Protein AF-A0A0B7ART0-F1 (afdb_monomer_lite)

InterPro domains:
  IPR007110 Immunoglobulin-like domain [PS50835] (45-100)
  IPR013783 Immunoglobulin-like fold [G3DSA:2.60.40.10] (54-100)
  IPR036179 Immunoglobulin-like domain superfamily [SSF48726] (58-99)

Foldseek 3Di:
DPPDDDQVPWFKDKDKDWDWDDDPPDDIDIDIDMDMDTDHD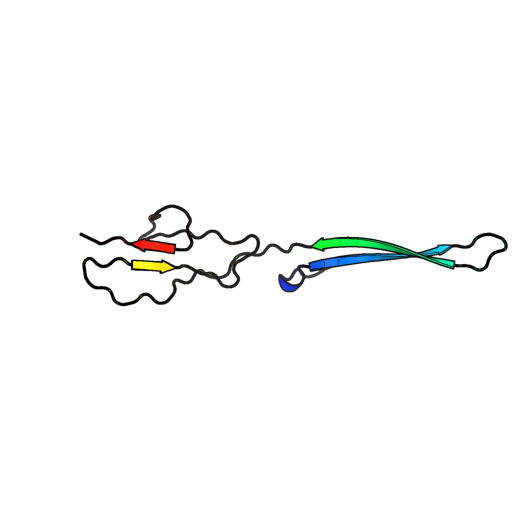WDDFADKDKDDWDDDDAQDKGKIFIATVVQTPPGDWAFDDDPNHTPDDTDRIDIDGGDD

Organism: NCBI:txid1028688

Secondary structure (DSSP, 8-state):
--SS--GGG-EEEEEEEEEEE--TTS--EEEEEEEEEEEP--B----EEE-------TT--EEEEEEESS-TBTTPPP--EETTEE-SSS-SEEEE----

Structure (mmCIF, N/CA/C/O backbone):
data_AF-A0A0B7ART0-F1
#
_entry.id   AF-A0A0B7ART0-F1
#
loop_
_atom_site.group_PDB
_atom_site.id
_atom_site.type_symbol
_atom_site.label_atom_id
_atom_site.label_alt_id
_atom_site.label_comp_id
_atom_site.label_asym_id
_atom_site.label_entity_id
_atom_site.label_seq_id
_atom_site.pdbx_PDB_ins_code
_atom_site.Cartn_x
_atom_site.Cartn_y
_atom_site.Cartn_z
_atom_site.occupancy
_atom_site.B_iso_or_equiv
_atom_site.auth_seq_id
_atom_site.auth_comp_id
_atom_site.auth_asym_id
_atom_site.auth_atom_id
_atom_site.pdbx_PDB_model_num
ATOM 1 N N . LYS A 1 1 ? 0.382 -0.281 -23.731 1.00 58.72 1 LYS A N 1
ATOM 2 C CA . LYS A 1 1 ? -0.825 0.389 -23.183 1.00 58.72 1 LYS A CA 1
ATOM 3 C C . LYS A 1 1 ? -1.432 -0.529 -22.130 1.00 58.72 1 LYS A C 1
ATOM 5 O O . LYS A 1 1 ? -1.741 -1.659 -22.478 1.00 58.72 1 LYS A O 1
ATOM 10 N N . ILE A 1 2 ? -1.565 -0.084 -20.879 1.00 70.81 2 ILE A N 1
ATOM 11 C CA . ILE A 1 2 ? -2.319 -0.818 -19.849 1.00 70.81 2 ILE A CA 1
ATOM 12 C C . ILE A 1 2 ? -3.783 -0.394 -20.010 1.00 70.81 2 ILE A C 1
ATOM 14 O O . ILE A 1 2 ? -4.109 0.767 -19.793 1.00 70.81 2 ILE A O 1
ATOM 18 N N . SER A 1 3 ? -4.635 -1.284 -20.519 1.00 75.25 3 SER A N 1
ATOM 19 C CA . SER A 1 3 ? -6.036 -0.979 -20.862 1.00 75.25 3 SER A CA 1
ATOM 20 C C . SER A 1 3 ? -7.008 -1.153 -19.694 1.00 75.25 3 SER A C 1
ATOM 22 O O . SER A 1 3 ? -8.071 -0.544 -19.708 1.00 75.25 3 SER A O 1
ATOM 24 N N . SER A 1 4 ? -6.635 -1.940 -18.683 1.00 84.94 4 SER A N 1
ATOM 25 C CA . SER A 1 4 ? -7.384 -2.115 -17.438 1.00 84.94 4 SER A CA 1
ATOM 26 C C . SER A 1 4 ? -6.406 -2.074 -16.272 1.00 84.94 4 SER A C 1
ATOM 28 O O . SER A 1 4 ? -5.530 -2.936 -16.175 1.00 84.94 4 SER A O 1
ATOM 30 N N . ILE A 1 5 ? -6.545 -1.053 -15.425 1.00 87.12 5 ILE A N 1
ATOM 31 C CA . ILE A 1 5 ? -5.671 -0.814 -14.274 1.00 87.12 5 ILE A CA 1
ATOM 32 C C . ILE A 1 5 ? -6.093 -1.738 -13.127 1.00 87.12 5 ILE A C 1
ATOM 34 O O . ILE A 1 5 ? -7.253 -1.749 -12.723 1.00 87.12 5 ILE A O 1
ATOM 38 N N . ASN A 1 6 ? -5.148 -2.505 -12.589 1.00 90.81 6 ASN A N 1
ATOM 39 C CA . ASN A 1 6 ? -5.326 -3.377 -11.431 1.00 90.81 6 ASN A CA 1
ATOM 40 C C . ASN A 1 6 ? -4.196 -3.123 -10.425 1.00 90.81 6 ASN A C 1
ATOM 42 O O . ASN A 1 6 ? -3.049 -2.964 -10.827 1.00 90.81 6 ASN A O 1
ATOM 46 N N . ARG A 1 7 ? -4.495 -3.150 -9.119 1.00 90.81 7 ARG A N 1
ATOM 47 C CA . ARG A 1 7 ? -3.511 -3.012 -8.028 1.00 90.81 7 ARG A CA 1
ATOM 48 C C . ARG A 1 7 ? -2.273 -3.912 -8.175 1.00 90.81 7 ARG A C 1
ATOM 50 O O . ARG A 1 7 ? -1.198 -3.524 -7.738 1.00 90.81 7 ARG A O 1
ATOM 57 N N . THR A 1 8 ? -2.398 -5.081 -8.808 1.00 90.88 8 THR A N 1
ATOM 58 C CA . THR A 1 8 ? -1.278 -6.017 -9.024 1.00 90.88 8 THR A CA 1
ATOM 59 C C . THR A 1 8 ? -0.288 -5.572 -10.103 1.00 90.88 8 THR A C 1
ATOM 61 O O . THR A 1 8 ? 0.760 -6.189 -10.251 1.00 90.88 8 THR A O 1
ATOM 64 N N . GLN A 1 9 ? -0.598 -4.522 -10.867 1.00 93.19 9 GLN A N 1
ATOM 65 C CA . GLN A 1 9 ? 0.272 -3.994 -11.923 1.00 93.19 9 GLN A CA 1
ATOM 66 C C . GLN A 1 9 ? 1.271 -2.946 -11.408 1.00 93.19 9 GLN A C 1
ATOM 68 O O . GLN A 1 9 ? 2.041 -2.413 -12.209 1.00 93.19 9 GLN A O 1
ATOM 73 N N . ALA A 1 10 ? 1.263 -2.622 -10.111 1.00 94.12 10 ALA A N 1
ATOM 74 C CA . ALA A 1 10 ? 2.269 -1.747 -9.521 1.00 94.12 10 ALA A CA 1
ATOM 75 C C . ALA A 1 10 ? 3.643 -2.431 -9.561 1.00 94.12 10 ALA A C 1
ATOM 77 O O . ALA A 1 10 ? 3.758 -3.619 -9.260 1.00 94.12 10 ALA A O 1
ATOM 78 N N . GLY A 1 11 ? 4.687 -1.692 -9.933 1.00 95.31 11 GLY A N 1
ATOM 79 C CA . GLY A 1 11 ? 6.032 -2.255 -10.031 1.00 95.31 11 GLY A CA 1
ATOM 80 C C . GLY A 1 11 ? 6.961 -1.499 -10.971 1.00 95.31 11 GLY A C 1
ATOM 81 O O . GLY A 1 11 ? 6.640 -0.418 -11.460 1.00 95.31 11 GLY A O 1
ATOM 82 N N . ASN A 1 12 ? 8.130 -2.084 -11.230 1.00 97.12 12 ASN A N 1
ATOM 83 C CA . ASN A 1 12 ? 9.127 -1.520 -12.134 1.00 97.12 12 ASN A CA 1
ATOM 84 C C . ASN A 1 12 ? 8.824 -1.875 -13.589 1.00 97.12 12 ASN A C 1
ATOM 86 O O . ASN A 1 12 ? 8.698 -3.045 -13.944 1.00 97.12 12 ASN A O 1
ATOM 90 N N . TYR A 1 13 ? 8.782 -0.854 -14.435 1.00 95.62 13 TYR A N 1
ATOM 91 C CA . TYR A 1 13 ? 8.624 -0.981 -15.874 1.00 95.62 13 TYR A CA 1
ATOM 92 C C . TYR A 1 13 ? 9.894 -0.497 -16.557 1.00 95.62 13 TYR A C 1
ATOM 94 O O . TYR A 1 13 ? 10.401 0.580 -16.247 1.00 95.62 13 TYR A O 1
ATOM 102 N N . THR A 1 14 ? 10.383 -1.280 -17.517 1.00 96.81 14 THR A N 1
ATOM 103 C CA . THR A 1 14 ? 11.548 -0.932 -18.333 1.00 96.81 14 THR A CA 1
ATOM 104 C C . THR A 1 14 ? 11.147 -0.876 -19.798 1.00 96.81 14 THR A C 1
ATOM 106 O O . THR A 1 14 ? 10.696 -1.868 -20.368 1.00 96.81 14 THR A O 1
ATOM 109 N N . CYS A 1 15 ? 11.345 0.282 -20.418 1.00 95.75 15 CYS A N 1
ATOM 110 C CA . CYS A 1 15 ? 11.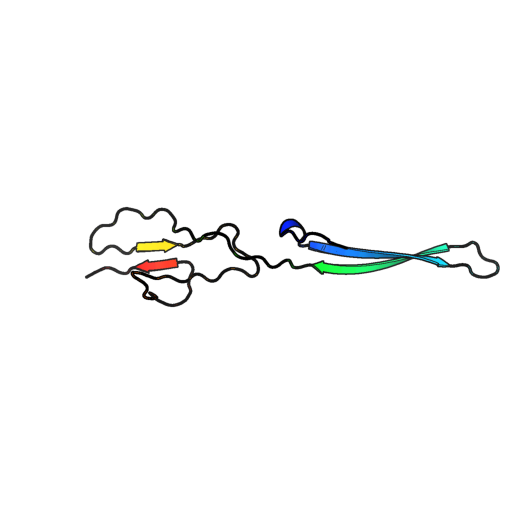278 0.435 -21.862 1.00 95.75 15 CYS A CA 1
ATOM 111 C C . CYS A 1 15 ? 12.650 0.111 -22.454 1.00 95.75 15 CYS A C 1
ATOM 113 O O . CYS A 1 15 ? 13.659 0.635 -21.983 1.00 95.75 15 CYS A O 1
ATOM 115 N N . LYS A 1 16 ? 12.687 -0.740 -23.482 1.00 96.56 16 LYS A N 1
ATOM 116 C CA . LYS A 1 16 ? 13.897 -1.054 -24.247 1.00 96.56 16 LYS A CA 1
ATOM 117 C C . LYS A 1 16 ? 13.673 -0.646 -25.695 1.00 96.56 16 LYS A C 1
ATOM 119 O O . LYS A 1 16 ? 12.704 -1.086 -26.308 1.00 96.56 16 LYS A O 1
ATOM 124 N N . ALA A 1 17 ? 14.568 0.173 -26.228 1.00 96.50 17 ALA A N 1
ATOM 125 C CA . ALA A 1 17 ? 14.575 0.563 -27.628 1.00 96.50 17 ALA A CA 1
ATOM 126 C C . ALA A 1 17 ? 15.812 -0.032 -28.293 1.00 96.50 17 ALA A C 1
ATOM 128 O O . ALA A 1 17 ? 16.925 0.126 -27.796 1.00 96.50 17 ALA A O 1
ATOM 129 N N . GLN A 1 18 ? 15.613 -0.720 -29.413 1.00 96.12 18 GLN A N 1
ATOM 130 C CA . GLN A 1 18 ? 16.695 -1.285 -30.204 1.00 96.12 18 GLN A CA 1
ATOM 131 C C . GLN A 1 18 ? 16.713 -0.614 -31.575 1.00 96.12 18 GLN A C 1
ATOM 133 O O . GLN A 1 18 ? 15.688 -0.549 -32.251 1.00 96.12 18 GLN A O 1
ATOM 138 N N . SER A 1 19 ? 17.873 -0.111 -31.981 1.00 93.38 19 SER A N 1
ATOM 139 C CA . SER A 1 19 ? 18.096 0.489 -33.294 1.00 93.38 19 SER A CA 1
ATOM 140 C C . SER A 1 19 ? 19.184 -0.266 -34.046 1.00 93.38 19 SER A C 1
ATOM 142 O O . SER A 1 19 ? 20.095 -0.836 -33.446 1.00 93.38 19 SER A O 1
ATOM 144 N N . GLN A 1 20 ? 19.088 -0.281 -35.375 1.00 94.12 20 GLN A N 1
ATOM 145 C CA . GLN A 1 20 ? 20.129 -0.827 -36.237 1.00 94.12 20 GLN A CA 1
ATOM 146 C C . GLN A 1 20 ? 21.000 0.317 -36.760 1.00 94.12 20 GLN A C 1
ATOM 148 O O . GLN A 1 20 ? 20.551 1.141 -37.554 1.00 94.12 20 GLN A O 1
ATOM 153 N N . LEU A 1 21 ? 22.255 0.358 -36.332 1.00 90.69 21 LEU A N 1
ATOM 154 C CA . LEU A 1 21 ? 23.247 1.310 -36.797 1.00 90.69 21 LEU A CA 1
ATOM 155 C C . LEU A 1 21 ? 23.947 0.751 -38.041 1.00 90.69 21 LEU A C 1
ATOM 157 O O . LEU A 1 21 ? 24.603 -0.292 -37.989 1.00 90.69 21 LEU A O 1
ATOM 161 N N . ARG A 1 22 ? 23.814 1.452 -39.169 1.00 88.69 22 ARG A N 1
ATOM 162 C CA . ARG A 1 22 ? 24.553 1.163 -40.404 1.00 88.69 22 ARG A CA 1
ATOM 163 C C . ARG A 1 22 ? 25.527 2.296 -40.677 1.00 88.69 22 ARG A C 1
ATOM 165 O O . ARG A 1 22 ? 25.115 3.401 -41.008 1.00 88.69 22 ARG A O 1
ATOM 172 N N . VAL A 1 23 ? 26.815 2.006 -40.532 1.00 86.69 23 VAL A N 1
ATOM 173 C CA . VAL A 1 23 ? 27.902 2.925 -40.882 1.00 86.69 23 VAL A CA 1
ATOM 174 C C . VAL A 1 23 ? 28.501 2.449 -42.203 1.00 86.69 23 VAL A C 1
ATOM 176 O O . VAL A 1 23 ? 28.727 1.251 -42.368 1.00 86.69 23 VAL A O 1
ATOM 179 N N . SER A 1 24 ? 28.732 3.362 -43.150 1.00 88.44 24 SER A N 1
ATOM 180 C CA . SER A 1 24 ? 29.302 3.019 -44.462 1.00 88.44 24 SER A CA 1
ATOM 181 C C . SER A 1 24 ? 30.613 2.234 -44.308 1.00 88.44 24 SER A C 1
ATOM 183 O O . SER A 1 24 ? 31.465 2.601 -43.499 1.00 88.44 24 SER A O 1
ATOM 185 N N . GLY A 1 25 ? 30.753 1.125 -45.040 1.00 85.31 25 GLY A N 1
ATOM 186 C CA . GLY A 1 25 ? 31.920 0.236 -44.959 1.00 85.31 25 GLY A CA 1
ATOM 187 C C . GLY A 1 25 ? 31.984 -0.671 -43.720 1.00 85.31 25 GLY A C 1
ATOM 188 O O . GLY A 1 25 ? 32.982 -1.362 -43.535 1.00 85.31 25 GLY A O 1
ATOM 189 N N . ARG A 1 26 ? 30.947 -0.698 -42.868 1.00 85.50 26 ARG A N 1
ATOM 190 C CA . ARG A 1 26 ? 30.859 -1.584 -41.695 1.00 85.50 26 ARG A CA 1
ATOM 191 C C . ARG A 1 26 ? 29.601 -2.445 -41.723 1.00 85.50 26 ARG A C 1
ATOM 193 O O . ARG A 1 26 ? 28.552 -2.040 -42.221 1.00 85.50 26 ARG A O 1
ATOM 200 N N . THR A 1 27 ? 29.696 -3.624 -41.119 1.00 88.94 27 THR A N 1
ATOM 201 C CA . THR A 1 27 ? 28.539 -4.488 -40.875 1.00 88.94 27 THR A CA 1
ATOM 202 C C . THR A 1 27 ? 27.550 -3.781 -39.952 1.00 88.94 27 THR A C 1
ATOM 204 O O . THR A 1 27 ? 27.947 -3.117 -38.994 1.00 88.94 27 THR A O 1
ATOM 207 N N . ALA A 1 28 ? 26.258 -3.919 -40.241 1.00 89.81 28 ALA A N 1
ATOM 208 C CA . ALA A 1 28 ? 25.208 -3.335 -39.421 1.00 89.81 28 ALA A CA 1
ATOM 209 C C . ALA A 1 28 ? 25.262 -3.870 -37.978 1.00 89.81 28 ALA A C 1
ATOM 211 O O . ALA A 1 28 ? 25.414 -5.073 -37.773 1.00 89.81 28 ALA A O 1
ATOM 212 N N . GLN A 1 29 ? 25.093 -2.989 -36.993 1.00 91.88 29 GLN A N 1
ATOM 213 C CA . GLN A 1 29 ? 25.102 -3.331 -35.567 1.00 91.88 29 GLN A CA 1
ATOM 214 C C . GLN A 1 29 ? 23.760 -2.989 -34.926 1.00 91.88 29 GLN A C 1
ATOM 216 O O . GLN A 1 29 ? 23.121 -2.022 -35.326 1.00 91.88 29 GLN A O 1
ATOM 221 N N . PHE A 1 30 ? 23.335 -3.748 -33.918 1.00 93.25 30 PHE A N 1
ATOM 222 C CA . PHE A 1 30 ? 22.169 -3.394 -33.111 1.00 93.25 30 PHE A CA 1
ATOM 223 C C . PHE A 1 30 ? 22.616 -2.723 -31.815 1.00 93.25 30 PHE A C 1
ATOM 225 O O . PHE A 1 30 ? 23.430 -3.274 -31.077 1.00 93.25 30 PHE A O 1
ATOM 232 N N . VAL A 1 31 ? 22.067 -1.547 -31.527 1.00 93.50 31 VAL A N 1
ATOM 233 C CA . VAL A 1 31 ? 22.299 -0.807 -30.284 1.00 93.50 31 VAL A CA 1
ATOM 234 C C . VAL A 1 31 ? 21.007 -0.818 -29.487 1.00 93.50 31 VAL A C 1
ATOM 236 O O . VAL A 1 31 ? 19.935 -0.591 -30.041 1.00 93.50 31 VAL A O 1
ATOM 239 N N . THR A 1 32 ? 21.099 -1.103 -28.189 1.00 96.12 32 THR A N 1
ATOM 240 C CA . THR A 1 32 ? 19.939 -1.109 -27.292 1.00 96.12 32 THR A CA 1
ATOM 241 C C . THR A 1 32 ? 20.105 -0.029 -26.234 1.00 96.12 32 THR A C 1
ATOM 243 O O . THR A 1 32 ? 21.128 0.016 -25.556 1.00 96.12 32 THR A O 1
ATOM 246 N N . SER A 1 33 ? 19.096 0.820 -26.074 1.00 96.38 33 SER A N 1
ATOM 247 C CA . SER A 1 33 ? 18.963 1.741 -24.948 1.00 96.38 33 SER A CA 1
ATOM 248 C C . SER A 1 33 ? 17.781 1.324 -24.078 1.00 96.38 33 SER A C 1
ATOM 250 O O . SER A 1 33 ? 16.844 0.667 -24.542 1.00 96.38 33 SER A O 1
ATOM 252 N N . GLN A 1 34 ? 17.828 1.671 -22.794 1.00 97.25 34 GLN A N 1
ATOM 253 C CA . GLN A 1 34 ? 16.749 1.356 -21.866 1.00 97.25 34 GLN A CA 1
ATOM 254 C C . GLN A 1 34 ? 16.493 2.492 -20.882 1.00 97.25 34 GLN A C 1
ATOM 256 O O . GLN A 1 34 ? 17.416 3.203 -20.492 1.00 97.25 34 GLN A O 1
ATOM 261 N N . ALA A 1 35 ? 15.240 2.620 -20.460 1.00 97.69 35 ALA A N 1
ATOM 262 C CA . ALA A 1 35 ? 14.807 3.529 -19.408 1.00 97.69 35 ALA A CA 1
ATOM 263 C C . ALA A 1 35 ? 13.837 2.794 -18.480 1.00 97.69 35 ALA A C 1
ATOM 265 O O . ALA A 1 35 ? 12.972 2.056 -18.955 1.00 97.69 35 ALA A O 1
ATOM 266 N N . SER A 1 36 ? 13.979 2.998 -17.172 1.00 97.00 36 SER A N 1
ATOM 267 C CA . SER A 1 36 ? 13.156 2.339 -16.154 1.00 97.00 36 SER A CA 1
A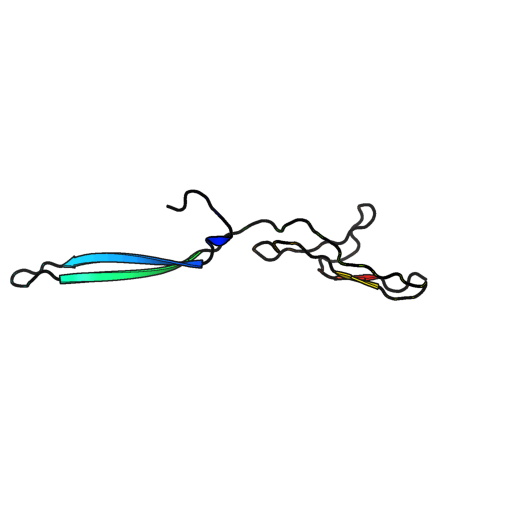TOM 268 C C . SER A 1 36 ? 12.399 3.356 -15.309 1.00 97.00 36 SER A C 1
ATOM 270 O O . SER A 1 36 ? 12.913 4.436 -15.029 1.00 97.00 36 SER A O 1
ATOM 272 N N . MET A 1 37 ? 11.196 2.990 -14.870 1.00 96.50 37 MET A N 1
ATOM 273 C CA . MET A 1 37 ? 10.404 3.761 -13.914 1.00 96.50 37 MET A CA 1
ATOM 274 C C . MET A 1 37 ? 9.600 2.839 -12.997 1.00 96.50 37 MET A C 1
ATOM 276 O O . MET A 1 37 ? 9.209 1.744 -13.403 1.00 96.50 37 MET A O 1
ATOM 280 N N . PHE A 1 38 ? 9.299 3.305 -11.787 1.00 96.31 38 PHE A N 1
ATOM 281 C CA . PHE A 1 38 ? 8.340 2.638 -10.914 1.00 96.31 38 PHE A CA 1
ATOM 282 C C . PHE A 1 38 ? 6.935 3.187 -11.175 1.00 96.31 38 PHE A C 1
ATOM 284 O O . PHE A 1 38 ? 6.718 4.399 -11.166 1.00 96.31 38 PHE A O 1
ATOM 291 N N . VAL A 1 39 ? 5.976 2.297 -11.406 1.00 94.69 39 VAL A N 1
ATOM 292 C CA . VAL A 1 39 ? 4.562 2.629 -11.575 1.00 94.69 39 VAL A CA 1
ATOM 293 C C . VAL A 1 39 ? 3.839 2.358 -10.265 1.00 94.69 39 VAL A C 1
ATOM 295 O O . VAL A 1 39 ? 3.730 1.215 -9.821 1.00 94.69 39 VAL A O 1
ATOM 298 N N . TYR A 1 40 ? 3.311 3.425 -9.673 1.00 94.81 40 TYR A N 1
ATOM 299 C CA . TYR A 1 40 ? 2.421 3.358 -8.522 1.00 94.81 40 TYR A CA 1
ATOM 300 C C . TYR A 1 40 ? 0.972 3.239 -8.986 1.00 94.81 40 TYR A C 1
ATOM 302 O O . TYR A 1 40 ? 0.543 3.955 -9.891 1.00 94.81 40 TYR A O 1
ATOM 310 N N . ILE A 1 41 ? 0.202 2.369 -8.333 1.00 94.44 41 ILE A N 1
ATOM 311 C CA . ILE A 1 41 ? -1.236 2.243 -8.574 1.00 94.44 41 ILE A CA 1
ATOM 312 C C . ILE A 1 41 ? -1.958 2.560 -7.283 1.00 94.44 41 ILE A C 1
ATOM 314 O O . ILE A 1 41 ? -1.807 1.858 -6.286 1.00 94.44 41 ILE A O 1
ATOM 318 N N . GLN A 1 42 ? -2.738 3.633 -7.324 1.00 94.81 42 GLN A N 1
ATOM 319 C CA . GLN A 1 42 ? -3.546 4.066 -6.200 1.00 94.81 42 GLN A CA 1
ATOM 320 C C . GLN A 1 42 ? -4.880 3.333 -6.206 1.00 94.81 42 GLN A C 1
ATOM 322 O O . GLN A 1 42 ? -5.496 3.136 -7.256 1.00 94.81 42 GLN A O 1
ATOM 327 N N . TYR A 1 43 ? -5.321 2.921 -5.027 1.00 93.75 43 TYR A N 1
ATOM 328 C CA . TYR A 1 43 ? -6.596 2.243 -4.848 1.00 93.75 43 TYR A CA 1
ATOM 329 C C . TYR A 1 43 ? -7.115 2.472 -3.434 1.00 93.75 43 TYR A C 1
ATOM 331 O O . TYR A 1 43 ? -6.344 2.609 -2.481 1.00 93.75 43 TYR A O 1
ATOM 339 N N . LYS A 1 44 ? -8.443 2.505 -3.304 1.00 94.38 44 LYS A N 1
ATOM 340 C CA . LYS A 1 44 ? -9.097 2.687 -2.010 1.00 94.38 44 LYS A CA 1
ATOM 341 C C . LYS A 1 44 ? -8.826 1.495 -1.081 1.00 94.38 44 LYS A C 1
ATOM 343 O O . LYS A 1 44 ? -8.761 0.361 -1.573 1.00 94.38 44 LYS A O 1
ATOM 348 N N . PRO A 1 45 ? -8.716 1.720 0.237 1.00 96.31 45 PRO A N 1
ATOM 349 C CA . PRO A 1 45 ? -8.772 0.630 1.197 1.00 96.31 45 PRO A CA 1
ATOM 350 C C . PRO A 1 45 ? -10.076 -0.164 1.063 1.00 96.31 45 PRO A C 1
ATOM 352 O O . PRO A 1 45 ? -11.081 0.317 0.528 1.00 96.31 45 PRO A O 1
ATOM 355 N N . GLY A 1 46 ? -10.040 -1.401 1.546 1.00 95.31 46 GLY A N 1
ATOM 356 C CA . GLY A 1 46 ? -11.227 -2.221 1.733 1.00 95.31 46 GLY A CA 1
ATOM 357 C C . GLY A 1 46 ? -12.107 -1.722 2.876 1.00 95.31 46 GLY A C 1
ATOM 358 O O . GLY A 1 46 ? -11.913 -0.632 3.415 1.00 95.31 46 GLY A O 1
ATOM 359 N N . ALA A 1 47 ? -13.092 -2.539 3.243 1.00 94.88 47 ALA A N 1
ATOM 360 C CA . ALA A 1 47 ? -13.945 -2.246 4.385 1.00 94.88 47 ALA A CA 1
ATOM 361 C C . ALA A 1 47 ? -13.118 -2.217 5.677 1.00 94.88 47 ALA A C 1
ATOM 363 O O . ALA A 1 47 ? -12.234 -3.054 5.875 1.00 94.88 47 ALA A O 1
ATOM 364 N N . ALA A 1 48 ? -13.420 -1.245 6.536 1.00 94.44 48 ALA A N 1
ATOM 365 C CA . ALA A 1 48 ? -12.855 -1.174 7.869 1.00 94.44 48 ALA A CA 1
ATOM 366 C C . ALA A 1 48 ? -13.468 -2.271 8.751 1.00 94.44 48 ALA A C 1
ATOM 368 O O . ALA A 1 48 ? -14.684 -2.460 8.745 1.00 94.44 48 ALA A O 1
ATOM 369 N N . SER A 1 49 ? -12.630 -2.963 9.513 1.00 94.25 49 SER A N 1
ATOM 370 C CA . SER A 1 49 ? -13.020 -3.982 10.481 1.00 94.25 49 SER A CA 1
ATOM 371 C C . SER A 1 49 ? -12.316 -3.725 11.800 1.00 94.25 49 SER A C 1
ATOM 373 O O . SER A 1 49 ? -11.103 -3.500 11.838 1.00 94.25 49 SER A O 1
ATOM 375 N N . ILE A 1 50 ? -13.080 -3.791 12.882 1.00 93.50 50 ILE A N 1
ATOM 376 C CA . ILE A 1 50 ? -12.542 -3.845 14.239 1.00 93.50 50 ILE A CA 1
ATOM 377 C C . ILE A 1 50 ? -12.205 -5.315 14.508 1.00 93.50 50 ILE A C 1
ATOM 379 O O . ILE A 1 50 ? -12.967 -6.194 14.102 1.00 93.50 50 ILE A O 1
ATOM 383 N N . GLY A 1 51 ? -11.030 -5.580 15.082 1.00 86.31 51 GLY A N 1
ATOM 384 C CA . GLY A 1 51 ? -10.652 -6.934 15.498 1.00 86.31 51 GLY A CA 1
ATOM 385 C C . GLY A 1 51 ? -11.489 -7.435 16.677 1.00 86.31 51 GLY A C 1
ATOM 386 O O . GLY A 1 51 ? -12.361 -6.722 17.174 1.00 86.31 51 GLY A O 1
ATOM 387 N N . ASP A 1 52 ? -11.194 -8.647 17.138 1.00 86.25 52 ASP A N 1
ATOM 388 C CA . ASP A 1 52 ? -11.869 -9.216 18.303 1.00 86.25 52 ASP A CA 1
ATOM 389 C C . ASP A 1 52 ? -11.671 -8.322 19.531 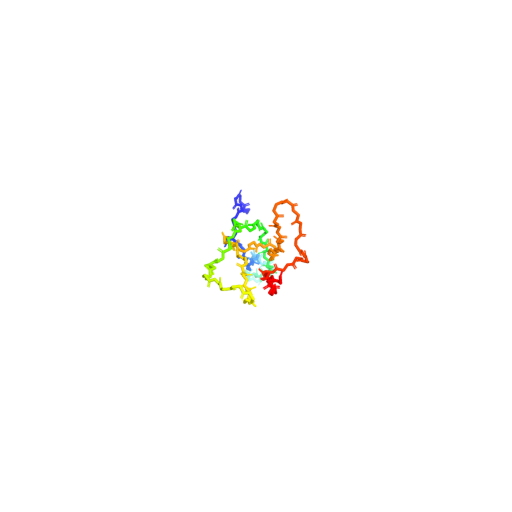1.00 86.25 52 ASP A C 1
ATOM 391 O O . ASP A 1 52 ? -10.555 -7.908 19.860 1.00 86.25 52 ASP A O 1
ATOM 395 N N . VAL A 1 53 ? -12.783 -8.006 20.188 1.00 87.00 53 VAL A N 1
ATOM 396 C CA . VAL A 1 53 ? -12.815 -7.214 21.415 1.00 87.00 53 VAL A CA 1
ATOM 397 C C . VAL A 1 53 ? -13.117 -8.178 22.559 1.00 87.00 53 VAL A C 1
ATOM 399 O O . VAL A 1 53 ? -14.159 -8.832 22.501 1.00 87.00 53 VAL A O 1
ATOM 402 N N . PRO A 1 54 ? -12.228 -8.319 23.557 1.00 86.00 54 PRO A N 1
ATOM 403 C CA . PRO A 1 54 ? -12.494 -9.188 24.694 1.00 86.00 54 PRO A CA 1
ATOM 404 C C . PRO A 1 54 ? -13.615 -8.618 25.569 1.00 86.00 54 PRO A C 1
ATOM 406 O O . PRO A 1 54 ? -13.903 -7.418 25.528 1.00 86.00 54 PRO A O 1
ATOM 409 N N . ASP A 1 55 ? -14.215 -9.481 26.384 1.00 86.06 55 ASP A N 1
ATOM 410 C CA . ASP A 1 55 ? -15.057 -9.038 27.492 1.00 86.06 55 ASP A CA 1
ATOM 411 C C . ASP A 1 55 ? -14.183 -8.301 28.515 1.00 86.06 55 ASP A C 1
ATOM 413 O O . ASP A 1 55 ? -13.068 -8.738 28.810 1.00 86.06 55 ASP A O 1
ATOM 417 N N . LEU A 1 56 ? -14.671 -7.166 29.018 1.00 85.56 56 LEU A N 1
ATOM 418 C CA . LEU A 1 56 ? -13.973 -6.338 30.002 1.00 85.56 56 LEU A CA 1
ATOM 419 C C . LEU A 1 56 ? -14.842 -6.093 31.227 1.00 85.56 56 LEU A C 1
ATOM 421 O O . LEU A 1 56 ? -16.053 -5.877 31.108 1.00 85.56 56 LEU A O 1
ATOM 425 N N . ASP A 1 57 ? -14.180 -6.009 32.375 1.00 85.56 57 ASP A N 1
ATOM 426 C CA . ASP A 1 57 ? -14.782 -5.560 33.621 1.00 85.56 57 ASP A CA 1
ATOM 427 C C . ASP A 1 57 ? -14.769 -4.027 33.748 1.00 85.56 57 ASP A C 1
ATOM 429 O O . ASP A 1 57 ? -14.021 -3.289 33.094 1.00 85.56 57 ASP A O 1
ATOM 433 N N . ILE A 1 58 ? -15.634 -3.516 34.627 1.00 82.69 58 ILE A N 1
ATOM 434 C CA . ILE A 1 58 ? -15.706 -2.083 34.927 1.00 82.69 58 ILE A CA 1
ATOM 435 C C . ILE A 1 58 ? -14.362 -1.617 35.500 1.00 82.69 58 ILE A C 1
ATOM 437 O O . ILE A 1 58 ? -13.838 -2.196 36.448 1.00 82.69 58 ILE A O 1
ATOM 441 N N . GLY A 1 59 ? -13.831 -0.525 34.949 1.00 83.00 59 GLY A N 1
ATOM 442 C CA . GLY A 1 59 ? -12.548 0.046 35.362 1.00 83.00 59 GLY A CA 1
ATOM 443 C C . GLY A 1 59 ? -11.357 -0.414 34.521 1.00 83.00 59 GLY A C 1
ATOM 444 O O . GLY A 1 59 ? -10.283 0.181 34.620 1.00 83.00 59 GLY A O 1
ATOM 445 N N . GLU A 1 60 ? -11.533 -1.412 33.656 1.00 86.38 60 GLU A N 1
ATOM 446 C CA . GLU A 1 60 ? -10.458 -1.896 32.798 1.00 86.38 60 GLU A CA 1
ATOM 447 C C . GLU A 1 60 ? -10.200 -0.981 31.590 1.00 86.38 60 GLU A C 1
ATOM 449 O O . GLU A 1 60 ? -11.054 -0.215 31.129 1.00 86.38 60 GLU A O 1
ATOM 454 N N . ARG A 1 61 ? -8.965 -1.040 31.084 1.00 87.12 61 ARG A N 1
ATOM 455 C CA . ARG A 1 61 ? -8.518 -0.299 29.902 1.00 87.12 61 ARG A CA 1
ATOM 456 C C . ARG A 1 61 ? -8.663 -1.183 28.670 1.00 87.12 61 ARG A C 1
ATOM 458 O O . ARG A 1 61 ? -8.087 -2.265 28.630 1.00 87.12 61 ARG A O 1
ATOM 465 N N . LEU A 1 62 ? -9.328 -0.670 27.637 1.00 87.88 62 LEU A N 1
ATOM 466 C CA . LEU A 1 62 ? -9.475 -1.355 26.354 1.00 87.88 62 LEU A CA 1
ATOM 467 C C . LEU A 1 62 ? -8.664 -0.668 25.260 1.00 87.88 62 LEU A C 1
ATOM 469 O O . LEU A 1 62 ? -8.826 0.528 25.024 1.00 87.88 62 LEU A O 1
ATOM 473 N N . ASP A 1 63 ? -7.870 -1.449 24.533 1.00 90.31 63 ASP A N 1
ATOM 474 C CA . ASP A 1 63 ? -7.232 -1.030 23.289 1.00 90.31 63 ASP A CA 1
ATOM 475 C C . ASP A 1 63 ? -7.819 -1.837 22.125 1.00 90.31 63 ASP A C 1
ATOM 477 O O . ASP A 1 63 ? -7.605 -3.042 22.030 1.00 90.31 63 ASP A O 1
ATOM 481 N N . ILE A 1 64 ? -8.542 -1.171 21.223 1.00 91.75 64 ILE A N 1
ATOM 482 C CA . ILE A 1 64 ? -9.084 -1.787 20.004 1.00 91.75 64 ILE A CA 1
ATOM 483 C C . ILE A 1 64 ? -8.393 -1.237 18.768 1.00 91.75 64 ILE A C 1
ATOM 485 O O . ILE A 1 64 ? -8.091 -0.045 18.681 1.00 91.75 64 ILE A O 1
ATOM 489 N N . SER A 1 65 ? -8.158 -2.107 17.788 1.00 93.56 65 SER A N 1
ATOM 490 C CA . SER A 1 65 ? -7.507 -1.744 16.532 1.00 93.56 65 SER A CA 1
ATOM 491 C C . SER A 1 65 ? -8.457 -1.906 15.351 1.00 93.56 65 SER A C 1
ATOM 493 O O . SER A 1 65 ? -9.228 -2.864 15.274 1.00 93.56 65 SER A O 1
ATOM 495 N N . CYS A 1 66 ? -8.397 -0.946 14.433 1.00 94.00 66 CYS A N 1
ATOM 496 C CA . CYS A 1 66 ? -9.143 -0.953 13.186 1.00 94.00 66 CYS A CA 1
ATOM 497 C C . CYS A 1 66 ? -8.207 -1.331 12.034 1.00 94.00 66 CYS A C 1
ATOM 499 O O . CYS A 1 66 ? -7.075 -0.856 11.942 1.00 94.00 66 CYS A O 1
ATOM 501 N N . THR A 1 67 ? -8.670 -2.198 11.145 1.00 94.62 67 THR A N 1
ATOM 502 C CA . THR A 1 67 ? -7.910 -2.674 9.985 1.00 94.62 67 THR A CA 1
ATOM 503 C C . THR A 1 67 ? -8.753 -2.562 8.724 1.00 94.62 67 THR A C 1
ATOM 505 O O . THR A 1 67 ? -9.977 -2.527 8.794 1.00 94.62 67 THR A O 1
ATOM 508 N N . ALA A 1 68 ? -8.114 -2.487 7.560 1.00 95.38 68 ALA A N 1
ATOM 509 C CA . ALA A 1 68 ? -8.794 -2.557 6.273 1.00 95.38 68 ALA A CA 1
ATOM 510 C C . ALA A 1 68 ? -8.029 -3.495 5.339 1.00 95.38 68 ALA A C 1
ATOM 512 O O . ALA A 1 68 ? -6.807 -3.387 5.214 1.00 95.38 68 ALA A O 1
ATOM 513 N N . PHE A 1 69 ? -8.741 -4.404 4.666 1.00 93.06 69 PHE A N 1
ATOM 514 C CA . PHE A 1 69 ? -8.143 -5.283 3.664 1.00 93.06 69 PHE A CA 1
ATOM 515 C C . PHE A 1 69 ? -8.830 -5.133 2.297 1.00 93.06 69 PHE A C 1
ATOM 517 O O . PHE A 1 69 ? -10.018 -5.436 2.170 1.00 93.06 69 PHE A O 1
ATOM 524 N N . PRO A 1 70 ? -8.104 -4.694 1.250 1.00 93.31 70 PRO A N 1
ATOM 525 C CA . PRO A 1 70 ? -6.700 -4.264 1.274 1.00 93.31 70 PRO A CA 1
ATOM 526 C C . PRO A 1 70 ? -6.500 -2.940 2.033 1.00 93.31 70 PRO A C 1
ATOM 528 O O . PRO A 1 70 ? -7.447 -2.178 2.198 1.00 93.31 70 PRO A O 1
ATOM 531 N N . THR A 1 71 ? -5.269 -2.634 2.440 1.00 92.88 71 THR A N 1
ATOM 532 C CA . THR A 1 71 ? -4.932 -1.422 3.217 1.00 92.88 71 THR A CA 1
ATOM 533 C C . THR A 1 71 ? -5.068 -0.112 2.438 1.00 92.88 71 THR A C 1
ATOM 535 O O . THR A 1 71 ? -5.096 0.956 3.040 1.00 92.88 71 THR A O 1
ATOM 538 N N . GLY A 1 72 ? -5.181 -0.183 1.109 1.00 94.44 72 GLY A N 1
ATOM 539 C CA . GLY A 1 72 ? -5.175 0.986 0.230 1.00 94.44 72 GLY A CA 1
ATOM 540 C C . GLY A 1 72 ? -3.757 1.431 -0.134 1.00 94.44 72 GLY A C 1
ATOM 541 O O . GLY A 1 72 ? -2.784 1.073 0.530 1.00 94.44 72 GLY A O 1
ATOM 542 N N . TYR A 1 73 ? -3.641 2.190 -1.223 1.00 95.56 73 TYR A N 1
ATOM 543 C CA . TYR A 1 73 ? -2.404 2.889 -1.566 1.00 95.56 73 TYR A CA 1
ATOM 544 C C . TYR A 1 73 ? -2.709 4.316 -2.053 1.00 95.56 73 TYR A C 1
ATOM 546 O O . TYR A 1 73 ? -3.463 4.451 -3.025 1.00 95.56 73 TYR A O 1
ATOM 554 N N . PRO A 1 74 ? -2.113 5.367 -1.451 1.00 94.88 74 PRO A N 1
ATOM 555 C CA . PRO A 1 74 ? -1.274 5.345 -0.241 1.00 94.88 74 PRO A CA 1
ATOM 556 C C . PRO A 1 74 ? -1.986 4.754 0.987 1.00 94.88 74 PRO A C 1
ATOM 558 O O . PRO A 1 74 ? -3.186 4.488 0.940 1.00 94.88 74 PRO A O 1
ATOM 561 N N . GLU A 1 75 ? -1.235 4.506 2.059 1.00 93.12 75 GLU A N 1
ATOM 562 C CA . GLU A 1 75 ? -1.765 3.868 3.268 1.00 93.12 75 GLU A CA 1
ATOM 563 C C . GLU A 1 75 ? -2.987 4.616 3.826 1.00 93.12 75 GLU A C 1
ATOM 565 O O . GLU A 1 75 ? -3.027 5.850 3.870 1.00 93.12 75 GLU A O 1
ATOM 570 N N . ALA A 1 76 ? -4.010 3.859 4.229 1.00 93.62 76 ALA A N 1
ATOM 571 C CA . ALA A 1 76 ? -5.251 4.425 4.728 1.00 93.62 76 ALA A CA 1
ATOM 572 C C . ALA A 1 76 ? -5.090 5.148 6.070 1.00 93.62 76 ALA A C 1
ATOM 574 O O . ALA A 1 76 ? -4.285 4.796 6.928 1.00 93.62 76 ALA A O 1
ATOM 575 N N . THR A 1 77 ? -5.952 6.142 6.275 1.00 93.75 77 THR A N 1
ATOM 576 C CA . THR A 1 77 ? -6.112 6.836 7.552 1.00 93.75 77 THR A CA 1
ATOM 577 C C . THR A 1 77 ? -7.369 6.332 8.258 1.00 93.75 77 THR A C 1
ATOM 579 O O . THR A 1 77 ? -8.434 6.258 7.647 1.00 93.75 77 THR A O 1
ATOM 582 N N . TYR A 1 78 ? -7.263 6.032 9.551 1.00 94.38 78 TYR A N 1
ATOM 583 C CA . TYR A 1 78 ? -8.353 5.466 10.351 1.00 94.38 78 TYR A CA 1
ATOM 584 C C . TYR A 1 78 ? -9.012 6.529 11.228 1.00 94.38 78 TYR A C 1
ATOM 586 O O . TYR A 1 78 ? -8.323 7.323 11.868 1.00 94.38 78 TYR A O 1
ATOM 594 N N . ILE A 1 79 ? -10.345 6.548 11.267 1.00 94.62 79 ILE A N 1
ATOM 595 C CA . ILE A 1 79 ? -11.137 7.485 12.070 1.00 94.62 79 ILE A CA 1
ATOM 596 C C . ILE A 1 79 ? -12.086 6.679 12.951 1.00 94.62 79 ILE A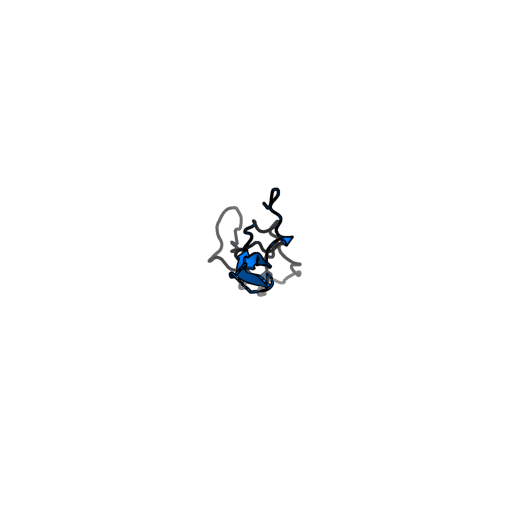 C 1
ATOM 598 O O . ILE A 1 79 ? -12.835 5.844 12.452 1.00 94.62 79 ILE A O 1
ATOM 602 N N . TRP A 1 80 ? -12.080 6.972 14.250 1.00 94.69 80 TRP A N 1
ATOM 603 C CA . TRP A 1 80 ? -12.994 6.373 15.217 1.00 94.69 80 TRP A CA 1
ATOM 604 C C . TRP A 1 80 ? -14.195 7.278 15.468 1.00 94.69 80 TRP A C 1
ATOM 606 O O . TRP A 1 80 ? -14.040 8.476 15.728 1.00 94.69 80 TRP A O 1
ATOM 616 N N . SER A 1 81 ? -15.390 6.697 15.429 1.00 93.81 81 SER A N 1
ATOM 617 C CA . SER A 1 81 ? -16.642 7.387 15.724 1.00 93.81 81 SER A CA 1
ATOM 618 C C . SER A 1 81 ? -17.591 6.498 16.510 1.00 93.81 81 SER A C 1
ATOM 620 O O . SER A 1 81 ? -17.695 5.309 16.221 1.00 93.81 81 SER A O 1
ATOM 622 N N . LYS A 1 82 ? -18.333 7.097 17.438 1.00 91.56 82 LYS A N 1
ATOM 623 C CA . LYS A 1 82 ? -19.451 6.464 18.138 1.00 91.56 82 LYS A CA 1
ATOM 624 C C . LYS A 1 82 ? -20.668 7.364 17.984 1.00 91.56 82 LYS A C 1
ATOM 626 O O . LYS A 1 82 ? -20.541 8.575 18.154 1.00 91.56 82 LYS A O 1
ATOM 631 N N . ASP A 1 83 ? -21.802 6.792 17.592 1.00 94.62 83 ASP A N 1
ATOM 632 C CA . ASP A 1 83 ? -23.074 7.513 17.429 1.00 94.62 83 ASP A CA 1
ATOM 633 C C . ASP A 1 83 ? -22.952 8.770 16.540 1.00 94.62 83 ASP A C 1
ATOM 635 O O . ASP A 1 83 ? -23.499 9.832 16.823 1.00 94.62 83 ASP A O 1
ATOM 639 N N . GLY A 1 84 ? -22.150 8.674 15.474 1.00 92.56 84 GLY A N 1
ATOM 640 C CA . GLY A 1 84 ? -21.899 9.777 14.538 1.00 92.56 84 GLY A CA 1
ATOM 641 C C . GLY A 1 84 ? -20.907 10.843 15.024 1.00 92.56 84 GLY A C 1
ATOM 642 O O . GLY A 1 84 ? -20.559 11.742 14.259 1.00 92.56 84 GLY A O 1
ATOM 643 N N . LYS A 1 85 ? -20.387 10.745 16.253 1.00 94.44 85 LYS A N 1
ATOM 644 C CA . LYS A 1 85 ? -19.392 11.677 16.796 1.00 94.44 85 LYS A CA 1
ATOM 645 C C . LYS A 1 85 ? -17.984 11.095 16.720 1.00 94.44 85 LYS A C 1
ATOM 647 O O . LYS A 1 85 ? -17.728 9.984 17.180 1.00 94.44 85 LYS A O 1
ATOM 652 N N . LYS A 1 86 ? -17.044 11.874 16.181 1.00 93.62 86 LYS A N 1
ATOM 653 C CA . LYS A 1 86 ? -15.614 11.531 16.140 1.00 93.62 86 LYS A CA 1
ATOM 654 C C . LYS A 1 86 ? -15.038 11.472 17.560 1.00 93.62 86 LYS A C 1
ATOM 656 O O . LYS A 1 86 ? -15.189 12.424 18.322 1.00 93.62 86 LYS A O 1
ATOM 661 N N . LEU A 1 87 ? -14.369 10.369 17.895 1.00 90.88 87 LEU A N 1
ATOM 662 C CA . LEU A 1 87 ? -13.856 10.098 19.246 1.00 90.88 87 LEU A CA 1
ATOM 663 C C . LEU A 1 87 ? -12.464 10.679 19.516 1.00 90.88 87 LEU A C 1
ATOM 665 O O . LEU A 1 87 ? -12.049 10.773 20.665 1.00 90.88 87 LEU A O 1
ATOM 669 N N . GLY A 1 88 ? -11.729 11.078 18.480 1.00 87.62 88 GLY A N 1
ATOM 670 C CA . GLY A 1 88 ? -10.366 11.560 18.659 1.00 87.62 88 GLY A CA 1
ATOM 671 C C . GLY A 1 88 ? -9.620 11.758 17.345 1.00 87.62 88 GLY A C 1
ATOM 672 O O . GLY A 1 88 ? -10.247 11.817 16.283 1.00 87.62 88 GLY A O 1
ATOM 673 N N . PRO A 1 89 ? -8.284 11.894 17.393 1.00 90.44 89 PRO A N 1
A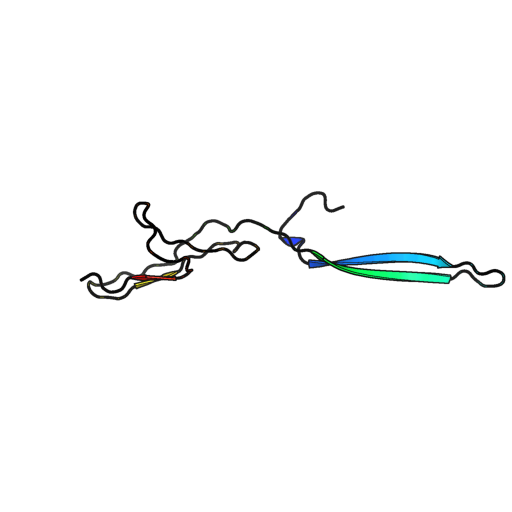TOM 674 C CA . PRO A 1 89 ? -7.469 12.028 16.194 1.00 90.44 89 PRO A CA 1
ATOM 675 C C . PRO A 1 89 ? -7.547 10.771 15.325 1.00 90.44 89 PRO A C 1
ATOM 677 O O . PRO A 1 89 ? -7.928 9.693 15.778 1.00 90.44 89 PRO A O 1
ATOM 680 N N . SER A 1 90 ? -7.153 10.917 14.063 1.00 92.00 90 SER A N 1
ATOM 681 C CA . SER A 1 90 ? -7.076 9.781 13.156 1.00 92.00 90 SER A CA 1
ATOM 682 C C . SER A 1 90 ? -5.939 8.848 13.581 1.00 92.00 90 SER A C 1
ATOM 684 O O . SER A 1 90 ? -4.773 9.244 13.539 1.00 92.00 90 SER A O 1
ATOM 686 N N . ARG A 1 91 ? -6.278 7.642 14.041 1.00 93.19 91 ARG A N 1
ATOM 687 C CA . ARG A 1 91 ? -5.347 6.626 14.552 1.00 93.19 91 ARG A CA 1
ATOM 688 C C . ARG A 1 91 ? -5.908 5.236 14.304 1.00 93.19 91 ARG A C 1
ATOM 690 O O . ARG A 1 91 ? -7.119 5.038 14.361 1.00 93.19 91 ARG A O 1
ATOM 697 N N . GLN A 1 92 ? -5.018 4.276 14.073 1.00 93.31 92 GLN A N 1
ATOM 698 C CA . GLN A 1 92 ? -5.405 2.881 13.875 1.00 93.31 92 GLN A CA 1
ATOM 699 C C . GLN A 1 92 ? -5.974 2.251 15.154 1.00 93.31 92 GLN A C 1
ATOM 701 O O . GLN A 1 92 ? -6.974 1.541 15.099 1.00 93.31 92 GLN A O 1
ATOM 706 N N . THR A 1 93 ? -5.385 2.581 16.305 1.00 93.50 93 THR A N 1
ATOM 707 C CA . THR A 1 93 ? -5.809 2.091 17.622 1.00 93.50 93 THR A CA 1
ATOM 708 C C . THR A 1 93 ? -6.579 3.166 18.384 1.00 93.50 93 THR A C 1
ATOM 710 O O . THR A 1 93 ? -6.145 4.322 18.443 1.00 93.50 93 THR A O 1
ATOM 713 N N . LEU A 1 94 ? -7.699 2.772 18.987 1.00 92.06 94 LEU A N 1
ATOM 714 C CA . LEU A 1 94 ? -8.446 3.553 19.966 1.00 92.06 94 LEU A CA 1
ATOM 715 C C . LEU A 1 94 ? -8.232 2.955 21.354 1.00 92.06 94 LEU A C 1
ATOM 717 O O . LEU A 1 94 ? -8.469 1.769 21.565 1.00 92.06 94 LEU A O 1
ATOM 721 N N . THR A 1 95 ? -7.832 3.808 22.293 1.00 90.31 95 THR A N 1
ATOM 722 C CA . THR A 1 95 ? -7.755 3.475 23.716 1.00 90.31 95 THR A CA 1
ATOM 723 C C . THR A 1 95 ? -8.973 4.043 24.422 1.00 90.31 95 THR A C 1
ATOM 725 O O . THR A 1 95 ? -9.205 5.253 24.389 1.00 90.31 95 THR A O 1
ATOM 728 N N . ILE A 1 96 ? -9.712 3.178 25.099 1.00 86.06 96 ILE A N 1
ATOM 729 C CA . ILE A 1 96 ? -10.760 3.544 26.041 1.00 86.06 96 ILE A CA 1
ATOM 730 C C . ILE A 1 96 ? -10.149 3.368 27.433 1.00 86.06 96 ILE A C 1
ATOM 732 O O . ILE A 1 96 ? -9.918 2.251 27.893 1.00 86.06 96 ILE A O 1
ATOM 736 N N . ALA A 1 97 ? -9.794 4.489 28.063 1.00 77.75 97 ALA A N 1
ATOM 737 C CA . ALA A 1 97 ? -9.397 4.508 29.467 1.00 77.75 97 ALA A CA 1
ATOM 738 C C . ALA A 1 97 ? -10.646 4.333 30.344 1.00 77.75 97 ALA A C 1
ATOM 740 O O . ALA A 1 97 ? -11.734 4.707 29.904 1.00 77.75 97 ALA A O 1
ATOM 741 N N . SER A 1 98 ? -10.471 3.763 31.543 1.00 65.69 98 SER A N 1
ATOM 742 C CA . SER A 1 98 ? -11.547 3.372 32.464 1.00 65.69 98 SER A CA 1
ATOM 743 C C . SER A 1 98 ? -12.748 4.322 32.422 1.00 65.69 98 SER A C 1
ATOM 745 O O . SER A 1 98 ? -12.608 5.522 32.681 1.00 65.69 98 SER A O 1
ATOM 747 N N . LEU A 1 99 ? -13.927 3.778 32.119 1.00 55.84 99 LEU A N 1
ATOM 748 C CA . LEU A 1 99 ? -15.191 4.456 32.387 1.00 55.84 99 LEU A CA 1
ATOM 749 C C . LEU A 1 99 ? -15.345 4.500 33.910 1.00 55.84 99 LEU A C 1
ATOM 751 O O . LEU A 1 99 ? -15.592 3.466 34.527 1.00 55.84 99 LEU A O 1
ATOM 755 N N . ALA A 1 100 ? -15.084 5.668 34.495 1.00 44.94 100 ALA A N 1
ATOM 756 C CA . ALA A 1 100 ? -15.476 5.969 35.868 1.00 44.94 100 ALA A CA 1
ATOM 757 C C . ALA A 1 100 ? -16.998 6.129 35.958 1.00 44.94 100 ALA A C 1
ATOM 759 O O . ALA A 1 100 ? -17.586 6.658 34.982 1.00 44.94 100 ALA A O 1
#

Radius of gyration: 26.66 Å; chains: 1; bounding box: 55×21×81 Å

Sequence (100 aa):
KISSINRTQAGNYTCKAQSQLRVSGRTAQFVTSQASMFVYIQYKPGAASIGDVPDLDIGERLDISCTAFPTGYPEATYIWSKDGKKLGPSRQTLTIASLA

pLDDT: mean 90.21, std 8.51, range [44.94, 97.69]